Protein AF-A0A3M4B780-F1 (afdb_monomer)

Solvent-accessible surface area (backbone atoms only — not comparable to full-atom values): 10366 Å² total; per-residue (Å²): 132,8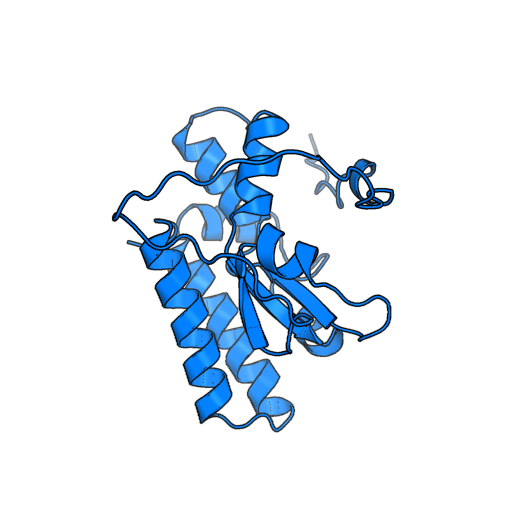7,80,72,79,81,71,74,67,79,79,65,82,71,74,71,94,71,86,78,82,82,82,90,82,94,78,94,72,95,74,79,88,71,81,72,67,68,96,56,68,62,50,81,63,39,67,44,32,37,50,55,45,62,75,24,62,63,94,87,74,55,66,39,81,41,45,57,45,48,64,66,19,56,51,50,30,52,21,62,73,68,74,43,83,70,52,72,67,55,47,50,52,51,56,36,59,36,48,23,34,28,32,46,50,73,58,44,61,68,39,73,61,37,75,88,56,51,40,73,69,54,35,55,53,26,27,77,32,44,52,60,33,34,51,53,51,44,51,47,48,43,53,54,42,46,76,71,69,47,59,62,66,60,47,50,53,39,46,47,50,48,53,50,48,33,41,76,72,64,65,30,134

Structure (mmCIF, N/CA/C/O backbone):
data_AF-A0A3M4B780-F1
#
_entry.id   AF-A0A3M4B780-F1
#
loop_
_atom_site.group_PDB
_atom_site.id
_atom_site.type_symbol
_atom_site.label_atom_id
_atom_site.label_alt_id
_atom_site.label_comp_id
_atom_site.label_asym_id
_atom_site.label_entity_id
_atom_site.label_seq_id
_atom_site.pdbx_PDB_ins_code
_atom_site.Cartn_x
_atom_site.Cartn_y
_atom_site.Cartn_z
_atom_site.occupancy
_atom_site.B_iso_or_equiv
_atom_site.auth_seq_id
_atom_site.auth_comp_id
_atom_site.auth_asym_id
_atom_site.auth_atom_id
_atom_site.pdbx_PDB_model_num
ATOM 1 N N . ALA A 1 1 ? -31.849 -2.377 4.344 1.00 34.91 1 ALA A N 1
ATOM 2 C CA . ALA A 1 1 ? -31.381 -1.033 3.963 1.00 34.91 1 ALA A CA 1
ATOM 3 C C . ALA A 1 1 ? -30.067 -1.221 3.225 1.00 34.91 1 ALA A C 1
ATOM 5 O O . ALA A 1 1 ? -29.146 -1.777 3.809 1.00 34.91 1 ALA A O 1
ATOM 6 N N . GLU A 1 2 ? -30.031 -0.912 1.929 1.00 25.06 2 GLU A N 1
ATOM 7 C CA . GLU A 1 2 ? -28.834 -1.061 1.095 1.00 25.06 2 GLU A CA 1
ATOM 8 C C . GLU A 1 2 ? -27.717 -0.157 1.624 1.00 25.06 2 GLU A C 1
ATOM 10 O O . GLU A 1 2 ? -27.838 1.068 1.609 1.00 25.06 2 GLU A O 1
ATOM 15 N N . MET A 1 3 ? -26.631 -0.762 2.101 1.00 26.12 3 MET A N 1
ATOM 16 C CA . MET A 1 3 ? -25.387 -0.046 2.355 1.00 26.12 3 MET A CA 1
ATOM 17 C C . MET A 1 3 ? -24.781 0.293 0.999 1.00 26.12 3 MET A C 1
ATOM 19 O O . MET A 1 3 ? -24.187 -0.558 0.337 1.00 26.12 3 MET A O 1
ATOM 23 N N . LYS A 1 4 ? -24.984 1.533 0.550 1.00 26.28 4 LYS A N 1
ATOM 24 C CA . LYS A 1 4 ? -24.243 2.060 -0.591 1.00 26.28 4 LYS A CA 1
ATOM 25 C C . LYS A 1 4 ? -22.760 2.007 -0.235 1.00 26.28 4 LYS A C 1
ATOM 27 O O . LYS A 1 4 ? -22.365 2.504 0.815 1.00 26.28 4 LYS A O 1
ATOM 32 N N . ALA A 1 5 ? -21.964 1.370 -1.090 1.00 31.33 5 ALA A N 1
ATOM 33 C CA . ALA A 1 5 ? -20.518 1.473 -1.024 1.00 31.33 5 ALA A CA 1
ATOM 34 C C . ALA A 1 5 ? -20.170 2.963 -1.102 1.00 31.33 5 ALA A C 1
ATOM 36 O O . ALA A 1 5 ? -20.470 3.608 -2.110 1.00 31.33 5 ALA A O 1
ATOM 37 N N . ASP A 1 6 ? -19.622 3.516 -0.019 1.00 35.03 6 ASP A N 1
ATOM 38 C CA . ASP A 1 6 ? -19.170 4.901 0.017 1.00 35.03 6 ASP A CA 1
ATOM 39 C C . ASP A 1 6 ? -18.027 5.047 -0.985 1.00 35.03 6 ASP A C 1
ATOM 41 O O . ASP A 1 6 ? -16.863 4.735 -0.724 1.00 35.03 6 ASP A O 1
ATOM 45 N N . ALA A 1 7 ? -18.392 5.502 -2.178 1.00 34.28 7 ALA A N 1
ATOM 46 C CA . ALA A 1 7 ? -17.468 6.073 -3.122 1.00 34.28 7 ALA A CA 1
ATOM 47 C C . ALA A 1 7 ? -16.772 7.236 -2.411 1.00 34.28 7 ALA A C 1
ATOM 49 O O . ALA A 1 7 ? -17.424 8.214 -2.063 1.00 34.28 7 ALA A O 1
ATOM 50 N N . TYR A 1 8 ? -15.466 7.095 -2.181 1.00 41.03 8 TYR A N 1
ATOM 51 C CA . TYR A 1 8 ? -14.490 8.183 -2.154 1.00 41.03 8 TYR A CA 1
ATOM 52 C C . TYR A 1 8 ? -15.053 9.526 -1.645 1.00 41.03 8 TYR A C 1
ATOM 54 O O . TYR A 1 8 ? -15.612 10.313 -2.413 1.00 41.03 8 TYR A O 1
ATOM 62 N N . HIS A 1 9 ? -14.925 9.777 -0.339 1.00 40.22 9 HIS A N 1
ATOM 63 C CA . HIS A 1 9 ? -15.534 10.929 0.328 1.00 40.22 9 HIS A CA 1
ATOM 64 C C . HIS A 1 9 ? -15.265 12.248 -0.443 1.00 40.22 9 HIS A C 1
ATOM 66 O O . HIS A 1 9 ? -14.108 12.566 -0.742 1.00 40.22 9 HIS A O 1
ATOM 72 N N . PRO A 1 10 ? -16.296 13.055 -0.760 1.00 38.50 10 PRO A N 1
ATOM 73 C CA . PRO A 1 10 ? -16.185 14.198 -1.677 1.00 38.50 10 PRO A CA 1
ATOM 74 C C . PRO A 1 10 ? -15.242 15.315 -1.197 1.00 38.50 10 PRO A C 1
ATOM 76 O O . PRO A 1 10 ? -14.776 16.112 -2.009 1.00 38.50 10 PRO A O 1
ATOM 79 N N . ALA A 1 11 ? -14.897 15.347 0.094 1.00 38.03 11 ALA A N 1
ATOM 80 C CA . ALA A 1 11 ? -13.983 16.339 0.673 1.00 38.03 11 ALA A CA 1
ATOM 81 C C . ALA A 1 11 ? -12.511 16.210 0.218 1.00 38.03 11 ALA A C 1
ATOM 83 O O . ALA A 1 11 ? -11.722 17.121 0.451 1.00 38.03 11 ALA A O 1
ATOM 84 N N . TRP A 1 12 ? -12.126 15.114 -0.447 1.00 40.22 12 TRP A N 1
ATOM 85 C CA . TRP A 1 12 ? -10.729 14.847 -0.823 1.00 40.22 12 TRP A CA 1
ATOM 86 C C . TRP A 1 12 ? -10.375 15.305 -2.243 1.00 40.22 12 TRP A C 1
ATOM 88 O O . TRP A 1 12 ? -9.202 15.331 -2.602 1.00 40.22 12 TRP A O 1
ATOM 98 N N . LYS A 1 13 ? -11.364 15.730 -3.043 1.00 33.25 13 LYS A N 1
ATOM 99 C CA . LYS A 1 13 ? -11.128 16.264 -4.397 1.00 33.25 13 LYS A CA 1
ATOM 100 C C . LYS A 1 13 ? -10.429 17.631 -4.412 1.00 33.25 13 LYS A C 1
ATOM 102 O O . LYS A 1 13 ? -9.871 17.994 -5.439 1.00 33.25 13 LYS A O 1
ATOM 107 N N . ASN A 1 14 ? -10.437 18.362 -3.293 1.00 33.25 14 ASN A N 1
ATOM 108 C CA . ASN A 1 14 ? -9.987 19.758 -3.222 1.00 33.25 14 ASN A CA 1
ATOM 109 C C . ASN A 1 14 ? -8.808 19.990 -2.256 1.00 33.25 14 ASN A C 1
ATOM 111 O O . ASN A 1 14 ? -8.552 21.131 -1.876 1.00 33.25 14 ASN A O 1
ATOM 115 N N . TYR A 1 15 ? -8.092 18.946 -1.821 1.00 38.88 15 TYR A N 1
ATOM 116 C CA . TYR A 1 15 ? -6.934 19.131 -0.941 1.00 38.88 15 TYR A CA 1
ATOM 117 C C . TYR A 1 15 ? -5.722 19.643 -1.734 1.00 38.88 15 TYR A C 1
ATOM 119 O O . TYR A 1 15 ? -4.940 18.867 -2.279 1.00 38.88 15 TYR A O 1
ATOM 127 N N . THR A 1 16 ? -5.562 20.966 -1.795 1.00 39.97 16 THR A N 1
ATOM 128 C CA . THR A 1 16 ? -4.328 21.627 -2.230 1.00 39.97 16 THR A CA 1
ATOM 129 C C . THR A 1 16 ? -3.436 21.791 -1.000 1.00 39.97 16 THR A C 1
ATOM 131 O O . THR A 1 16 ? -3.781 22.549 -0.097 1.00 39.97 16 THR A O 1
ATOM 134 N N . GLY A 1 17 ? -2.328 21.053 -0.908 1.00 40.03 17 GLY A N 1
ATOM 135 C CA . GLY A 1 17 ? -1.427 21.025 0.255 1.00 40.03 17 GLY A CA 1
ATOM 136 C C . GLY A 1 17 ? -0.643 22.323 0.496 1.00 40.03 17 GLY A C 1
ATOM 137 O O . GLY A 1 17 ? 0.583 22.317 0.484 1.00 40.03 17 GLY A O 1
ATOM 138 N N . THR A 1 18 ? -1.326 23.451 0.695 1.00 32.59 18 THR A N 1
ATOM 139 C CA . THR A 1 18 ? -0.707 24.778 0.839 1.00 32.59 18 THR A CA 1
ATOM 140 C C . THR A 1 18 ? -0.551 25.271 2.272 1.00 32.59 18 THR A C 1
ATOM 142 O O . THR A 1 18 ? 0.034 26.338 2.460 1.00 32.59 18 THR A O 1
ATOM 145 N N . ASP A 1 19 ? -0.953 24.509 3.289 1.00 34.91 19 ASP A N 1
ATOM 146 C CA . ASP A 1 19 ? -0.754 24.919 4.683 1.00 34.91 19 ASP A CA 1
ATOM 147 C C . ASP A 1 19 ? 0.693 24.657 5.127 1.00 34.91 19 ASP A C 1
ATOM 149 O O . ASP A 1 19 ? 1.029 23.676 5.791 1.00 34.91 19 ASP A O 1
ATOM 153 N N . ARG A 1 20 ? 1.577 25.572 4.715 1.00 41.12 20 ARG A N 1
ATOM 154 C CA . ARG A 1 20 ? 2.935 25.729 5.239 1.00 41.12 20 ARG A CA 1
ATOM 155 C C . ARG A 1 20 ? 2.855 26.157 6.707 1.00 41.12 20 ARG A C 1
ATOM 157 O O . ARG A 1 20 ? 2.734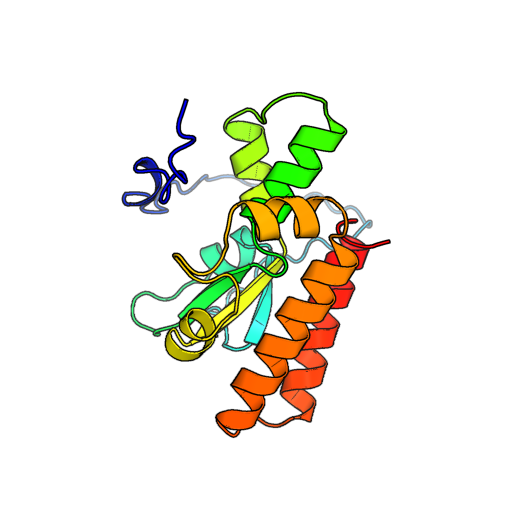 27.341 7.007 1.00 41.12 20 ARG A O 1
ATOM 164 N N . GLY A 1 21 ? 2.954 25.191 7.614 1.00 33.69 21 GLY A N 1
ATOM 165 C CA . GLY A 1 21 ? 3.247 25.439 9.024 1.00 33.69 21 GLY A CA 1
ATOM 166 C C . GLY A 1 21 ? 4.725 25.785 9.210 1.00 33.69 21 GLY A C 1
ATOM 167 O O . GLY A 1 21 ? 5.605 24.987 8.895 1.00 33.69 21 GLY A O 1
ATOM 168 N N . VAL A 1 22 ? 4.981 26.999 9.684 1.00 32.09 22 VAL A N 1
ATOM 169 C CA . VAL A 1 22 ? 6.294 27.589 9.975 1.00 32.09 22 VAL A CA 1
ATOM 170 C C . VAL A 1 22 ? 6.668 27.307 11.442 1.00 32.09 22 VAL A C 1
ATOM 172 O O . VAL A 1 22 ? 5.794 27.397 12.298 1.00 32.09 22 VAL A O 1
ATOM 175 N N . GLY A 1 23 ? 7.954 27.049 11.733 1.00 30.38 23 GLY A N 1
ATOM 176 C CA . GLY A 1 23 ? 8.561 27.061 13.086 1.00 30.38 23 GLY A CA 1
ATOM 177 C C . GLY A 1 23 ? 8.970 25.669 13.594 1.00 30.38 23 GLY A C 1
ATOM 178 O O . GLY A 1 23 ? 8.113 24.844 13.870 1.00 30.38 23 GLY A O 1
ATOM 179 N N . ALA A 1 24 ? 10.244 25.268 13.507 1.00 33.78 24 ALA A N 1
ATOM 180 C CA . ALA A 1 24 ? 11.347 25.575 14.437 1.00 33.78 24 ALA A CA 1
ATOM 181 C C . ALA A 1 24 ? 11.229 24.830 15.785 1.00 33.78 24 ALA A C 1
ATOM 183 O O . ALA A 1 24 ? 10.393 25.168 16.609 1.00 33.78 24 ALA A O 1
ATOM 184 N N . ASP A 1 25 ? 12.033 23.780 15.992 1.00 31.61 25 ASP A N 1
ATOM 185 C CA . ASP A 1 25 ? 13.223 23.848 16.855 1.00 31.61 25 ASP A CA 1
ATOM 186 C C . ASP A 1 25 ? 13.897 22.477 17.015 1.00 31.61 25 ASP A C 1
ATOM 188 O O . ASP A 1 25 ? 13.269 21.421 17.097 1.00 31.61 25 ASP A O 1
ATOM 192 N N . VAL A 1 26 ? 15.228 22.514 17.007 1.00 43.91 26 VAL A N 1
ATOM 193 C CA . VAL A 1 26 ? 16.117 21.366 17.183 1.00 43.91 26 VAL A CA 1
ATOM 194 C C . VAL A 1 26 ? 16.059 20.903 18.636 1.00 43.91 26 VAL A C 1
ATOM 196 O O . VAL A 1 26 ? 16.501 21.614 19.533 1.00 43.91 26 VAL A O 1
ATOM 199 N N . VAL A 1 27 ? 15.620 19.664 18.858 1.00 37.16 27 VAL A N 1
ATOM 200 C CA . VAL A 1 27 ? 15.908 18.912 20.086 1.00 37.16 27 VAL A CA 1
ATOM 201 C C . VAL A 1 27 ? 16.473 17.546 19.718 1.00 37.16 27 VAL A C 1
ATOM 203 O O . VAL A 1 27 ? 15.847 16.730 19.047 1.00 37.16 27 VAL A O 1
ATOM 206 N N . LYS A 1 28 ? 17.723 17.346 20.132 1.00 38.50 28 LYS A N 1
ATOM 207 C CA . LYS A 1 28 ? 18.513 16.126 19.990 1.00 38.50 28 LYS A CA 1
ATOM 208 C C . LYS A 1 28 ? 18.005 15.098 21.006 1.00 38.50 28 LYS A C 1
ATOM 210 O O . LYS A 1 28 ? 18.089 15.348 22.204 1.00 38.50 28 LYS A O 1
ATOM 215 N N . GLY A 1 29 ? 17.504 13.963 20.528 1.00 33.69 29 GLY A N 1
ATOM 216 C CA . GLY A 1 29 ? 17.100 12.828 21.356 1.00 33.69 29 GLY A CA 1
ATOM 217 C C . GLY A 1 29 ? 17.155 11.536 20.549 1.00 33.69 29 GLY A C 1
ATOM 218 O O . GLY A 1 29 ? 16.440 11.387 19.562 1.00 33.69 29 GLY A O 1
ATOM 219 N N . ASP A 1 30 ? 18.048 10.633 20.943 1.00 46.91 30 ASP A N 1
ATOM 220 C CA . ASP A 1 30 ? 18.210 9.303 20.364 1.00 46.91 30 ASP A CA 1
ATOM 221 C C . ASP A 1 30 ? 17.014 8.407 20.735 1.00 46.91 30 ASP A C 1
ATOM 223 O O . ASP A 1 30 ? 16.758 8.157 21.911 1.00 46.91 30 ASP A O 1
ATOM 227 N N . GLY A 1 31 ? 16.282 7.908 19.733 1.00 38.59 31 GLY A N 1
ATOM 228 C CA . GLY A 1 31 ? 15.205 6.930 19.926 1.00 38.59 31 GLY A CA 1
ATOM 229 C C . GLY A 1 31 ? 14.228 6.884 18.751 1.00 38.59 31 GLY A C 1
ATOM 230 O O . GLY A 1 31 ? 13.521 7.852 18.513 1.00 38.59 31 GLY A O 1
ATOM 231 N N . ALA A 1 32 ? 14.208 5.751 18.035 1.00 43.06 32 ALA A N 1
ATOM 232 C CA . ALA A 1 32 ? 13.383 5.434 16.859 1.00 43.06 32 ALA A CA 1
ATOM 233 C C . ALA A 1 32 ? 13.458 6.466 15.714 1.00 43.06 32 ALA A C 1
ATOM 235 O O . ALA A 1 32 ? 12.796 7.501 15.730 1.00 43.06 32 ALA A O 1
ATOM 236 N N . LYS A 1 33 ? 14.241 6.168 14.666 1.00 37.47 33 LYS A N 1
ATOM 237 C CA . LYS A 1 33 ? 14.284 7.004 13.457 1.00 37.47 33 LYS A CA 1
ATOM 238 C C . LYS A 1 33 ? 12.921 6.982 12.757 1.00 37.47 33 LYS A C 1
ATOM 240 O O . LYS A 1 33 ? 12.675 6.142 11.899 1.00 37.47 33 LYS A O 1
ATOM 245 N N . ALA A 1 34 ? 12.059 7.938 13.090 1.00 47.94 34 ALA A N 1
ATOM 246 C CA . ALA A 1 34 ? 11.072 8.431 12.146 1.00 47.94 34 ALA A CA 1
ATOM 247 C C . ALA A 1 34 ? 11.843 8.880 10.895 1.00 47.94 34 ALA A C 1
ATOM 249 O O . ALA A 1 34 ? 12.791 9.665 11.003 1.00 47.94 34 ALA A O 1
ATOM 250 N N . SER A 1 35 ? 11.498 8.337 9.727 1.00 46.00 35 SER A N 1
ATOM 251 C CA . SER A 1 35 ? 12.079 8.784 8.466 1.00 46.00 35 SER A CA 1
ATOM 252 C C . SER A 1 35 ? 11.738 10.261 8.289 1.00 46.00 35 SER A C 1
ATOM 254 O O . SER A 1 35 ? 10.584 10.643 8.097 1.00 46.00 35 SER A O 1
ATOM 256 N N . VAL A 1 36 ? 12.750 11.119 8.410 1.00 51.94 36 VAL A N 1
ATOM 257 C CA . VAL A 1 36 ? 12.644 12.501 7.949 1.00 51.94 36 VAL A CA 1
ATOM 258 C C . VAL A 1 36 ? 12.430 12.405 6.436 1.00 51.94 36 VAL A C 1
ATOM 260 O O . VAL A 1 36 ? 13.214 11.703 5.788 1.00 51.94 36 VAL A O 1
ATOM 263 N N . PRO A 1 37 ? 11.391 13.034 5.859 1.00 54.22 37 PRO A N 1
ATOM 264 C CA . PRO A 1 37 ? 11.148 12.936 4.428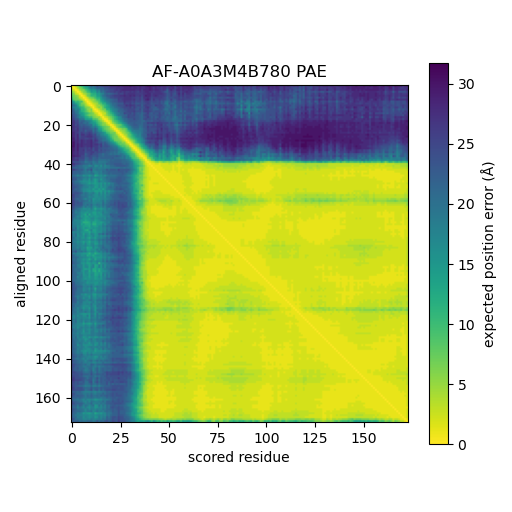 1.00 54.22 37 PRO A CA 1
ATOM 265 C C . PRO A 1 37 ? 12.393 13.399 3.664 1.00 54.22 37 PRO A C 1
ATOM 267 O O . PRO A 1 37 ? 12.976 14.444 3.974 1.00 54.22 37 PRO A O 1
ATOM 270 N N . SER A 1 38 ? 12.821 12.592 2.690 1.00 57.59 38 SER A N 1
ATOM 271 C CA . SER A 1 38 ? 13.906 12.951 1.775 1.00 57.59 38 SER A CA 1
ATOM 272 C C . SER A 1 38 ? 13.614 14.311 1.132 1.00 57.59 38 SER A C 1
ATOM 274 O O . SER A 1 38 ? 12.469 14.629 0.828 1.00 57.59 38 SER A O 1
ATOM 276 N N . LYS A 1 39 ? 14.635 15.134 0.874 1.00 70.94 39 LYS A N 1
ATOM 277 C CA . LYS A 1 39 ? 14.446 16.377 0.099 1.00 70.94 39 LYS A CA 1
ATOM 278 C C . LYS A 1 39 ? 14.210 16.119 -1.397 1.00 70.94 39 LYS A C 1
ATOM 280 O O . LYS A 1 39 ? 14.011 17.071 -2.145 1.00 70.94 39 LYS A O 1
ATOM 285 N N . THR A 1 40 ? 14.287 14.867 -1.843 1.00 88.12 40 THR A N 1
ATOM 286 C CA . THR A 1 40 ? 14.097 14.474 -3.243 1.00 88.12 40 THR A CA 1
ATOM 287 C C . THR A 1 40 ? 12.641 14.129 -3.526 1.00 88.12 40 THR A C 1
ATOM 289 O O . THR A 1 40 ? 11.943 13.629 -2.645 1.00 88.12 40 THR A O 1
ATOM 292 N N . ALA A 1 41 ? 12.211 14.343 -4.771 1.00 93.88 41 ALA A N 1
ATOM 293 C CA . ALA A 1 41 ? 10.929 13.847 -5.267 1.00 93.88 41 ALA A CA 1
ATOM 294 C C . ALA A 1 41 ? 10.748 12.353 -4.953 1.00 93.88 41 ALA A C 1
ATOM 296 O O . ALA A 1 41 ? 11.740 11.618 -4.841 1.00 93.88 41 ALA A O 1
ATOM 297 N N . VAL A 1 42 ? 9.492 11.938 -4.774 1.00 95.31 42 VAL A N 1
ATOM 298 C CA . VAL A 1 42 ? 9.143 10.523 -4.628 1.00 95.31 42 VAL A CA 1
ATOM 299 C C . VAL A 1 42 ? 9.612 9.745 -5.854 1.00 95.31 42 VAL A C 1
ATOM 301 O O . VAL A 1 42 ? 9.589 10.257 -6.974 1.00 9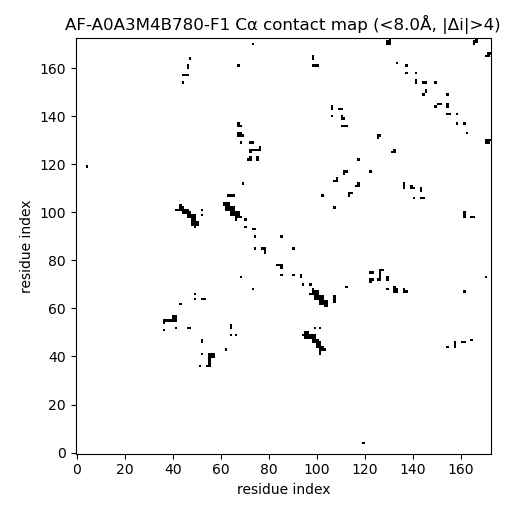5.31 42 VAL A O 1
ATOM 304 N N . GLN A 1 43 ? 10.121 8.540 -5.626 1.00 96.50 43 GLN A N 1
ATOM 305 C CA . GLN A 1 43 ? 10.551 7.652 -6.697 1.00 96.50 43 GLN A CA 1
ATOM 306 C C . GLN A 1 43 ? 9.567 6.507 -6.858 1.00 96.50 43 GLN A C 1
ATOM 308 O O . GLN A 1 43 ? 8.944 6.052 -5.905 1.00 96.50 43 GLN A O 1
ATOM 313 N N . GLU A 1 44 ? 9.469 6.008 -8.078 1.00 97.31 44 GLU A N 1
ATOM 314 C CA . GLU A 1 44 ? 8.746 4.784 -8.363 1.00 97.31 44 GLU A CA 1
ATOM 315 C C . GLU A 1 44 ? 9.268 3.607 -7.512 1.00 97.31 44 GLU A C 1
ATOM 317 O O . GLU A 1 44 ? 10.470 3.472 -7.271 1.00 97.31 44 GLU A O 1
ATOM 322 N N . LEU A 1 45 ? 8.345 2.761 -7.049 1.00 98.00 45 LEU A N 1
ATOM 323 C CA . LEU A 1 45 ? 8.551 1.664 -6.100 1.00 98.00 45 LEU A CA 1
ATOM 324 C C . LEU A 1 45 ? 9.048 2.083 -4.708 1.00 98.00 45 LEU A C 1
ATOM 326 O O . LEU A 1 45 ? 9.420 1.223 -3.899 1.00 98.00 45 LEU A O 1
ATOM 330 N N . GLU A 1 46 ? 9.039 3.379 -4.396 1.00 98.31 46 GLU A N 1
ATOM 331 C CA . GLU A 1 46 ? 9.305 3.860 -3.049 1.00 98.31 46 GLU A CA 1
ATOM 332 C C . GLU A 1 46 ? 8.165 3.465 -2.100 1.00 98.31 46 GLU A C 1
ATOM 334 O O . GLU A 1 46 ? 6.990 3.530 -2.451 1.00 98.31 46 GLU A O 1
ATOM 339 N N . VAL A 1 47 ? 8.519 3.043 -0.884 1.00 98.62 47 VAL A N 1
ATOM 340 C CA . VAL A 1 47 ? 7.575 2.575 0.138 1.00 98.62 47 VAL A CA 1
ATOM 341 C C . VAL A 1 47 ? 7.755 3.411 1.395 1.00 98.62 47 VAL A C 1
ATOM 343 O O . VAL A 1 47 ? 8.838 3.420 1.983 1.00 98.62 47 VAL A O 1
ATOM 346 N N . ASP A 1 48 ? 6.697 4.083 1.846 1.00 98.38 48 ASP A N 1
ATOM 347 C CA . ASP A 1 48 ? 6.698 4.820 3.114 1.00 98.38 48 ASP A CA 1
ATOM 348 C C . ASP A 1 48 ? 5.259 5.039 3.629 1.00 98.38 48 ASP A C 1
ATOM 350 O O . ASP A 1 48 ? 4.297 4.420 3.173 1.00 98.38 48 ASP A O 1
ATOM 354 N N . ALA A 1 49 ? 5.104 5.903 4.633 1.00 98.25 49 ALA A N 1
ATOM 355 C CA . ALA A 1 49 ? 3.827 6.453 5.043 1.00 98.25 49 ALA A CA 1
ATOM 356 C C . ALA A 1 49 ? 3.229 7.248 3.889 1.00 98.25 49 ALA A C 1
ATOM 358 O O . ALA A 1 49 ? 3.928 8.065 3.281 1.00 98.25 49 ALA A O 1
ATOM 359 N N . GLN A 1 50 ? 1.916 7.149 3.715 1.00 97.75 50 GLN A N 1
ATOM 360 C CA . GLN A 1 50 ? 1.188 7.975 2.759 1.00 97.75 50 GLN A CA 1
ATOM 361 C C . GLN A 1 50 ? 1.531 9.468 2.870 1.00 97.75 50 GLN A C 1
ATOM 363 O O . GLN A 1 50 ? 1.756 10.138 1.867 1.00 97.75 50 GLN A O 1
ATOM 368 N 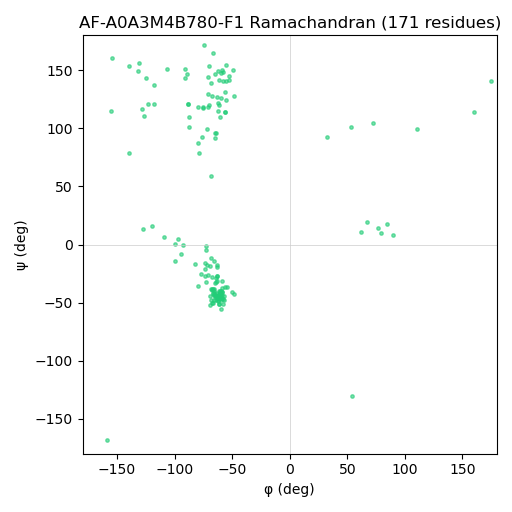N . LYS A 1 51 ? 1.632 10.013 4.088 1.00 97.25 51 LYS A N 1
ATOM 369 C CA . LYS A 1 51 ? 1.991 11.427 4.296 1.00 97.25 51 LYS A CA 1
ATOM 370 C C . LYS A 1 51 ? 3.402 11.782 3.808 1.00 97.25 51 LYS A C 1
ATOM 372 O O . LYS A 1 51 ? 3.619 12.910 3.376 1.00 97.25 51 LYS A O 1
ATOM 377 N N . ASN A 1 52 ? 4.348 10.845 3.882 1.00 97.44 52 ASN A N 1
ATOM 378 C CA . ASN A 1 52 ? 5.744 11.072 3.507 1.00 97.44 52 ASN A CA 1
ATOM 379 C C . ASN A 1 52 ? 5.938 10.997 1.989 1.00 97.44 52 ASN A C 1
ATOM 381 O O . ASN A 1 52 ? 6.743 11.756 1.447 1.00 97.44 52 ASN A O 1
ATOM 385 N N . LEU A 1 53 ? 5.205 10.103 1.314 1.00 96.50 53 LEU A N 1
ATOM 386 C CA . LEU A 1 53 ? 5.145 10.051 -0.150 1.00 96.50 53 LEU A CA 1
ATOM 387 C C . LEU A 1 53 ? 4.443 11.303 -0.687 1.00 96.50 53 LEU A C 1
ATOM 389 O O . LEU A 1 53 ? 5.020 12.053 -1.470 1.00 96.50 53 LEU A O 1
ATOM 393 N N . LYS A 1 54 ? 3.260 11.620 -0.143 1.00 95.62 54 LYS A N 1
ATOM 394 C CA . LYS A 1 54 ? 2.458 12.789 -0.531 1.00 95.62 54 LYS A CA 1
ATOM 395 C C . LYS A 1 54 ? 3.214 14.113 -0.402 1.00 95.62 54 LYS A C 1
ATOM 397 O O . LYS A 1 54 ? 3.048 15.001 -1.226 1.00 95.62 54 LYS A O 1
ATOM 402 N N . ALA A 1 55 ? 4.061 14.257 0.617 1.00 95.56 55 ALA A N 1
ATOM 403 C CA . ALA A 1 55 ? 4.867 15.462 0.824 1.00 95.56 55 ALA A CA 1
ATOM 404 C C . ALA A 1 55 ? 5.920 15.716 -0.275 1.00 95.56 55 ALA A C 1
ATOM 406 O O . ALA A 1 55 ? 6.487 16.808 -0.322 1.00 95.56 55 ALA A O 1
ATOM 407 N N . ARG A 1 56 ? 6.209 14.723 -1.124 1.00 95.94 56 ARG A N 1
ATOM 408 C CA . ARG A 1 56 ? 7.244 14.768 -2.170 1.00 95.94 56 ARG A CA 1
ATOM 409 C C . ARG A 1 56 ? 6.701 14.393 -3.551 1.00 95.94 56 ARG A C 1
ATOM 411 O O . ARG A 1 56 ? 7.497 14.130 -4.451 1.00 95.94 56 ARG A O 1
ATOM 418 N N . GLU A 1 57 ? 5.377 14.352 -3.701 1.00 94.38 57 GLU A N 1
ATOM 419 C CA . GLU A 1 57 ? 4.719 14.058 -4.975 1.00 94.38 57 GLU A CA 1
ATOM 420 C C . GLU A 1 57 ? 5.064 15.114 -6.033 1.00 94.38 57 GLU A C 1
ATOM 422 O O . GLU A 1 57 ? 5.260 16.294 -5.713 1.00 94.38 57 GLU A O 1
ATOM 427 N N . VAL A 1 58 ? 5.101 14.705 -7.302 1.00 94.56 58 VAL A N 1
ATOM 428 C CA . VAL A 1 58 ? 5.311 15.618 -8.426 1.00 94.56 58 VAL A CA 1
ATOM 429 C C . VAL A 1 58 ? 4.084 15.593 -9.326 1.00 94.56 58 VAL A C 1
ATOM 431 O O . VAL A 1 58 ? 3.694 14.573 -9.877 1.00 94.56 58 VAL A O 1
ATOM 434 N N . VAL A 1 59 ? 3.454 16.751 -9.519 1.00 91.75 59 VAL A N 1
ATOM 435 C CA . VAL A 1 59 ? 2.285 16.841 -10.403 1.00 91.75 59 VAL A CA 1
ATOM 436 C C . VAL A 1 59 ? 2.686 16.479 -11.835 1.00 91.75 59 VAL A C 1
ATOM 438 O O . VAL A 1 59 ? 3.520 17.153 -12.438 1.00 91.75 59 VAL A O 1
ATOM 441 N N . GLY A 1 60 ? 2.034 15.458 -12.392 1.00 92.50 60 GLY A N 1
ATOM 442 C CA . GLY A 1 60 ? 2.215 15.039 -13.783 1.00 92.50 60 GLY A CA 1
ATOM 443 C C . GLY A 1 60 ? 3.311 13.996 -14.015 1.00 92.50 60 GLY A C 1
ATOM 444 O O . GLY A 1 60 ? 3.590 13.701 -15.173 1.00 92.50 60 GLY A O 1
ATOM 445 N N . ASP A 1 61 ? 3.901 13.423 -12.960 1.00 93.38 61 ASP A N 1
ATOM 446 C CA . ASP A 1 61 ? 4.837 12.291 -13.075 1.00 93.38 61 ASP A CA 1
ATOM 447 C C . ASP A 1 61 ? 4.145 10.953 -13.411 1.00 93.38 61 ASP A C 1
ATOM 449 O O . ASP A 1 61 ? 4.795 10.019 -13.875 1.00 93.38 61 ASP A O 1
ATOM 453 N N . GLY A 1 62 ? 2.820 10.881 -13.246 1.00 94.75 62 GLY A N 1
ATOM 454 C CA . GLY A 1 62 ? 2.019 9.693 -13.547 1.00 94.75 62 GLY A CA 1
ATOM 455 C C . GLY A 1 62 ? 2.068 8.613 -12.464 1.00 94.75 62 GLY A C 1
ATOM 456 O O . GLY A 1 62 ? 1.566 7.507 -12.701 1.00 94.75 62 GLY A O 1
ATOM 457 N N . LEU A 1 63 ? 2.641 8.929 -11.303 1.00 97.06 63 LEU A N 1
ATOM 458 C CA . LEU A 1 63 ? 2.703 8.045 -10.151 1.00 97.06 63 LEU A CA 1
ATOM 459 C C . LEU A 1 63 ? 1.465 8.218 -9.253 1.00 97.06 63 LEU A C 1
ATOM 461 O O . LEU A 1 63 ? 0.847 9.283 -9.183 1.00 97.06 63 LEU A O 1
ATOM 465 N N . GLU A 1 64 ? 1.043 7.124 -8.625 1.00 97.69 64 GLU A N 1
ATOM 466 C CA . GLU A 1 64 ? -0.065 7.066 -7.679 1.00 97.69 64 GLU A CA 1
ATOM 467 C C . GLU A 1 64 ? 0.363 6.309 -6.405 1.00 97.69 64 GLU A C 1
ATOM 469 O O . GLU A 1 64 ? 1.157 5.367 -6.448 1.00 97.69 64 GLU A O 1
ATOM 474 N N . HIS A 1 65 ? -0.221 6.691 -5.264 1.00 97.75 65 HIS A N 1
ATOM 475 C CA . HIS A 1 65 ? 0.035 6.050 -3.973 1.00 97.75 65 HIS A CA 1
ATOM 476 C C . HIS A 1 65 ? -0.891 4.841 -3.745 1.00 97.75 65 HIS A C 1
ATOM 478 O O . HIS A 1 65 ? -2.055 5.000 -3.352 1.00 97.75 65 HIS A O 1
ATOM 484 N N . ASP A 1 66 ? -0.376 3.630 -3.944 1.00 98.31 66 ASP A N 1
ATOM 485 C CA . ASP A 1 66 ? -1.126 2.390 -3.729 1.00 98.31 66 ASP A CA 1
ATOM 486 C C . ASP A 1 66 ? -0.998 1.919 -2.274 1.00 98.31 66 ASP A C 1
ATOM 488 O O . ASP A 1 66 ? 0.102 1.692 -1.772 1.00 98.31 66 ASP A O 1
ATOM 492 N N . HIS A 1 67 ? -2.126 1.797 -1.575 1.00 98.38 67 HIS A N 1
ATOM 493 C CA . HIS A 1 67 ? -2.157 1.427 -0.159 1.00 98.38 6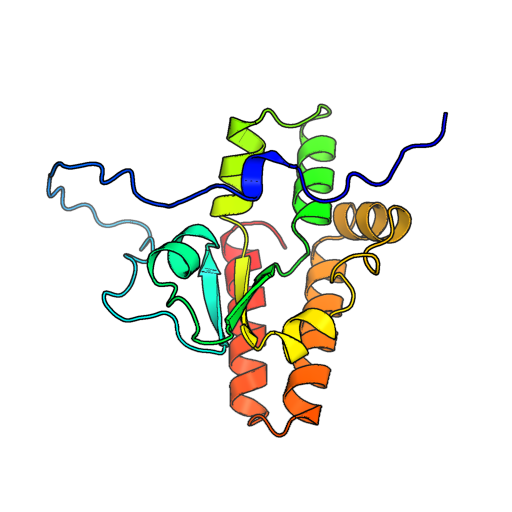7 HIS A CA 1
ATOM 494 C C . HIS A 1 67 ? -2.208 -0.091 -0.009 1.00 98.38 67 HIS A C 1
ATOM 496 O O . HIS A 1 67 ? -3.176 -0.720 -0.439 1.00 98.38 67 HIS A O 1
ATOM 502 N N . ILE A 1 68 ? -1.211 -0.666 0.671 1.00 98.31 68 ILE A N 1
ATOM 503 C CA . ILE A 1 68 ? -1.111 -2.116 0.875 1.00 98.31 68 ILE A CA 1
ATOM 504 C C . ILE A 1 68 ? -0.965 -2.425 2.380 1.00 98.31 68 ILE A C 1
ATOM 506 O O . ILE A 1 68 ? 0.087 -2.130 2.960 1.00 98.31 68 ILE A O 1
ATOM 510 N N . PRO A 1 69 ? -1.987 -3.021 3.035 1.00 98.25 69 PRO A N 1
ATOM 511 C CA . PRO A 1 69 ? -3.274 -3.427 2.460 1.00 98.25 69 PRO A CA 1
ATOM 512 C C . PRO A 1 69 ? -4.175 -2.204 2.208 1.00 98.25 69 PRO A C 1
ATOM 514 O O . PRO A 1 69 ? -3.872 -1.095 2.658 1.00 98.25 69 PRO A O 1
ATOM 517 N N . SER A 1 70 ? -5.308 -2.403 1.52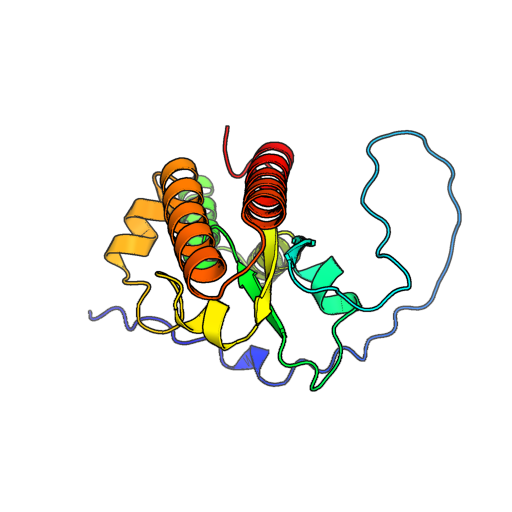6 1.00 98.12 70 SER A N 1
ATOM 518 C CA . SER A 1 70 ? -6.225 -1.295 1.226 1.00 98.12 70 SER A CA 1
ATOM 519 C C . SER A 1 70 ? -6.633 -0.496 2.476 1.00 98.12 70 SER A C 1
ATOM 521 O O . SER A 1 70 ? -6.913 -1.051 3.544 1.00 98.12 70 SER A O 1
ATOM 523 N N . PHE A 1 71 ? -6.751 0.828 2.336 1.00 98.31 71 PHE A N 1
ATOM 524 C CA . PHE A 1 71 ? -7.159 1.690 3.451 1.00 98.31 71 PHE A CA 1
ATOM 525 C C . PHE A 1 71 ? -8.541 1.323 4.022 1.00 98.31 71 PHE A C 1
ATOM 527 O O . PHE A 1 71 ? -8.776 1.460 5.222 1.00 98.31 71 PHE A O 1
ATOM 534 N N . ALA A 1 72 ? -9.451 0.820 3.182 1.00 98.25 72 ALA A N 1
ATOM 535 C CA . ALA A 1 72 ? -10.764 0.367 3.627 1.00 98.25 72 ALA A CA 1
ATOM 536 C C . ALA A 1 72 ? -10.658 -0.775 4.652 1.00 98.25 72 ALA A C 1
ATOM 538 O O . ALA A 1 72 ? -11.313 -0.706 5.691 1.00 98.25 72 ALA A O 1
ATOM 539 N N . ALA A 1 73 ? -9.792 -1.765 4.403 1.00 98.50 73 ALA A N 1
ATOM 540 C CA . ALA A 1 73 ? -9.542 -2.862 5.337 1.00 98.50 73 ALA A CA 1
ATOM 541 C C . ALA A 1 73 ? -8.926 -2.358 6.651 1.00 98.50 73 ALA A C 1
ATOM 543 O O . ALA A 1 73 ? -9.395 -2.725 7.727 1.00 98.50 73 ALA A O 1
ATOM 544 N N . LEU A 1 74 ? -7.941 -1.451 6.575 1.00 98.69 74 LEU A N 1
ATOM 545 C CA . LEU A 1 74 ? -7.323 -0.841 7.761 1.00 98.69 74 LEU A CA 1
ATOM 546 C C . LEU A 1 74 ? -8.346 -0.099 8.626 1.00 98.69 74 LEU A C 1
ATOM 548 O O . LEU A 1 74 ? -8.365 -0.265 9.846 1.00 98.69 74 LEU A O 1
ATOM 552 N N . ARG A 1 75 ? -9.209 0.711 8.001 1.00 98.62 75 ARG A N 1
ATOM 553 C CA . ARG A 1 75 ? -10.268 1.437 8.709 1.00 98.62 75 ARG A CA 1
ATOM 554 C C . ARG A 1 75 ? -11.233 0.466 9.377 1.00 98.62 75 ARG A C 1
ATOM 556 O O . ARG A 1 75 ? -11.459 0.587 10.575 1.00 98.62 75 ARG A O 1
ATOM 563 N N . THR A 1 76 ? -11.755 -0.508 8.633 1.00 98.69 76 THR A N 1
ATOM 564 C CA . THR A 1 76 ? -12.711 -1.488 9.164 1.00 98.69 76 THR A CA 1
ATOM 565 C C . THR A 1 76 ? -12.112 -2.304 10.310 1.00 98.69 76 THR A C 1
ATOM 567 O O . THR A 1 76 ? -12.779 -2.490 11.325 1.00 98.69 76 THR A O 1
ATOM 570 N N . ALA A 1 77 ? -10.845 -2.717 10.210 1.00 98.50 77 ALA A N 1
ATOM 571 C CA . ALA A 1 77 ? -10.154 -3.415 11.291 1.00 98.50 77 ALA A CA 1
ATOM 572 C C . ALA A 1 77 ? -10.047 -2.542 12.550 1.00 98.50 77 ALA A C 1
ATOM 574 O O . ALA A 1 77 ? -10.343 -2.999 13.655 1.00 98.50 77 ALA A O 1
ATOM 575 N N . LYS A 1 78 ? -9.681 -1.262 12.391 1.00 98.44 78 LYS A N 1
ATOM 576 C CA . LYS A 1 78 ? -9.549 -0.339 13.524 1.00 98.44 78 LYS A CA 1
ATOM 577 C C . LYS A 1 78 ? -10.892 -0.024 14.184 1.00 98.44 78 LYS A C 1
ATOM 579 O O . LYS A 1 78 ? -10.966 0.063 15.406 1.00 98.44 78 LYS A O 1
ATOM 584 N N . GLU A 1 79 ? -11.954 0.129 13.402 1.00 98.62 79 GLU A N 1
ATOM 585 C CA . GLU A 1 79 ? -13.309 0.337 13.927 1.00 98.62 79 GLU A CA 1
ATOM 586 C C . GLU A 1 79 ? -13.815 -0.889 14.691 1.00 98.62 79 GLU A C 1
ATOM 588 O O . GLU A 1 79 ? -14.409 -0.740 15.760 1.00 98.62 79 GLU A O 1
ATOM 593 N N . ALA A 1 80 ? -13.527 -2.095 14.191 1.00 98.12 80 ALA A N 1
ATOM 594 C CA . ALA A 1 80 ? -13.841 -3.341 14.885 1.00 98.12 80 ALA A CA 1
ATOM 595 C C . ALA A 1 80 ? -13.069 -3.470 16.210 1.00 98.12 80 ALA A C 1
ATOM 597 O O . ALA A 1 80 ? -13.661 -3.837 17.222 1.00 98.12 80 ALA A O 1
ATOM 598 N N . GLU A 1 81 ? -11.781 -3.108 16.231 1.00 97.25 81 GLU A N 1
ATOM 599 C CA . GLU A 1 81 ? -10.956 -3.080 17.449 1.00 97.25 81 GLU A CA 1
ATOM 600 C C . GLU A 1 81 ? -11.518 -2.116 18.506 1.00 97.25 81 GLU A C 1
ATOM 602 O O . GLU A 1 81 ? -11.550 -2.438 19.692 1.00 97.25 81 GLU A O 1
ATOM 607 N N . LEU A 1 82 ? -11.973 -0.931 18.085 1.00 98.06 82 LEU A N 1
ATOM 608 C CA . LEU A 1 82 ? -12.515 0.091 18.986 1.00 98.06 82 LEU A CA 1
ATOM 609 C C . LEU A 1 82 ? -13.987 -0.137 19.361 1.00 98.06 82 LEU A C 1
ATOM 611 O O . LEU A 1 82 ? -14.478 0.502 20.292 1.00 98.06 82 LEU A O 1
ATOM 615 N N . GLY A 1 83 ? -14.709 -0.982 18.620 1.00 98.44 83 GLY A N 1
ATOM 616 C CA . GLY A 1 83 ? -16.153 -1.182 18.771 1.00 98.44 83 GLY A CA 1
ATOM 617 C C . GLY A 1 83 ? -16.997 0.041 18.387 1.00 98.44 83 GLY A C 1
ATOM 618 O O . GLY A 1 83 ? -18.143 0.156 18.822 1.00 98.44 83 GLY A O 1
ATOM 619 N N . ARG A 1 84 ? -16.441 0.979 17.606 1.00 98.38 84 ARG A N 1
ATOM 620 C CA . ARG A 1 84 ? -17.119 2.201 17.142 1.00 98.38 84 ARG A CA 1
ATOM 621 C C . ARG A 1 84 ? -16.507 2.728 15.837 1.00 98.38 84 ARG A C 1
ATOM 623 O O . ARG A 1 84 ? -15.341 2.441 15.569 1.00 98.38 84 ARG A O 1
ATOM 630 N N . PRO A 1 85 ? -17.231 3.573 15.080 1.00 98.06 85 PRO A N 1
ATOM 631 C CA . PRO A 1 85 ? -16.649 4.302 13.959 1.00 98.06 85 PRO A CA 1
ATOM 632 C C . PRO A 1 85 ? -15.473 5.190 14.380 1.00 98.06 85 PRO A C 1
ATOM 634 O O . PRO A 1 85 ? -15.440 5.720 15.504 1.00 98.06 85 PRO A O 1
ATOM 637 N N . LEU A 1 86 ? -14.524 5.388 13.464 1.00 97.19 86 LEU A N 1
ATOM 638 C CA . LEU A 1 86 ? -13.463 6.372 13.650 1.00 97.19 86 LEU A CA 1
ATOM 639 C C . LEU A 1 86 ? -14.025 7.786 13.528 1.00 97.19 86 LEU A C 1
ATOM 641 O O . LEU A 1 86 ? -14.875 8.084 12.691 1.00 97.19 86 LEU A O 1
ATOM 645 N N . THR A 1 87 ? -13.485 8.692 14.333 1.00 98.19 87 THR A N 1
ATOM 646 C CA . THR A 1 87 ? -13.634 10.128 14.095 1.00 98.19 87 THR A CA 1
ATOM 647 C C . THR A 1 87 ? -12.896 10.531 12.816 1.00 98.19 87 THR A C 1
ATOM 649 O O . THR A 1 87 ? -12.028 9.811 12.309 1.00 98.19 87 THR A O 1
ATOM 652 N N . GLU A 1 88 ? -13.189 11.721 12.297 1.00 97.06 88 GLU A N 1
ATOM 653 C CA . GLU A 1 88 ? -12.485 12.260 11.129 1.00 97.06 88 GLU A CA 1
ATOM 654 C C . GLU A 1 88 ? -10.974 12.379 11.368 1.00 97.06 88 GLU A C 1
ATOM 656 O O . GLU A 1 88 ? -10.174 12.028 10.498 1.00 97.06 88 GLU A O 1
ATOM 661 N N . LEU A 1 89 ? -10.570 12.818 12.567 1.00 97.56 89 LEU A N 1
ATOM 662 C CA . LEU A 1 89 ? -9.162 12.951 12.933 1.00 97.56 89 LEU A CA 1
ATOM 663 C C . LEU A 1 89 ? -8.467 11.586 13.012 1.00 97.56 89 LEU A C 1
ATOM 665 O O . LEU A 1 89 ? -7.352 11.443 12.511 1.00 97.56 89 LEU A O 1
ATOM 669 N N . GLU A 1 90 ? -9.115 10.578 13.598 1.00 98.31 90 GLU A N 1
ATOM 670 C CA . GLU A 1 90 ? -8.582 9.211 13.643 1.00 98.31 90 GLU A CA 1
ATOM 671 C C . GLU A 1 90 ? -8.477 8.604 12.240 1.00 98.31 90 GLU A C 1
ATOM 673 O O . GLU A 1 90 ? -7.442 8.037 11.899 1.00 98.31 90 GLU A O 1
ATOM 678 N N . THR A 1 91 ? -9.497 8.791 11.396 1.00 98.50 91 THR A N 1
ATOM 679 C CA . THR A 1 91 ? -9.499 8.333 9.997 1.00 98.50 91 THR A CA 1
ATOM 680 C C . THR A 1 91 ? -8.355 8.971 9.215 1.00 98.50 91 THR A C 1
ATOM 682 O O . THR A 1 91 ? -7.591 8.276 8.546 1.00 98.50 91 THR A O 1
ATOM 685 N N . LYS A 1 92 ? -8.189 10.294 9.335 1.00 97.12 92 LYS A N 1
ATOM 686 C CA . LYS A 1 92 ? -7.096 11.037 8.699 1.00 97.12 92 LYS A CA 1
ATOM 687 C C . LYS A 1 92 ? -5.736 10.557 9.195 1.00 97.12 92 LYS A C 1
ATOM 689 O O . LYS A 1 92 ? -4.829 10.364 8.391 1.00 97.12 92 LYS A O 1
ATOM 694 N N . THR A 1 93 ? -5.599 10.347 10.500 1.00 97.94 93 THR A N 1
ATOM 695 C CA . THR A 1 93 ? -4.348 9.886 11.114 1.00 97.94 93 THR A CA 1
ATOM 696 C C . THR A 1 93 ? -3.999 8.477 10.643 1.00 97.94 93 THR A C 1
ATOM 698 O O . THR A 1 93 ? -2.845 8.220 10.305 1.00 97.94 93 THR A O 1
ATOM 701 N N . LEU A 1 94 ? -4.980 7.577 10.560 1.00 98.38 94 LEU A N 1
ATOM 702 C CA . LEU A 1 94 ? -4.791 6.232 10.027 1.00 98.38 94 LEU A CA 1
ATOM 703 C C . LEU A 1 94 ? -4.357 6.279 8.555 1.00 98.38 94 LEU A C 1
ATOM 705 O O . LEU A 1 94 ? -3.350 5.670 8.208 1.00 98.38 94 LEU A O 1
ATOM 709 N N . TYR A 1 95 ? -5.048 7.067 7.724 1.00 98.44 95 TYR A N 1
ATOM 710 C CA . TYR A 1 95 ? -4.735 7.227 6.298 1.00 98.44 95 TYR A CA 1
ATOM 711 C C . TYR A 1 95 ? -3.334 7.797 6.071 1.00 98.44 95 TYR A C 1
ATOM 713 O O . TYR A 1 95 ? -2.574 7.330 5.238 1.00 98.44 95 TYR A O 1
ATOM 721 N N . GLN A 1 96 ? -2.952 8.822 6.831 1.00 97.88 96 GLN A N 1
ATOM 722 C CA . GLN A 1 96 ? -1.653 9.472 6.672 1.00 97.88 96 GLN A CA 1
ATOM 723 C C . GLN A 1 96 ? -0.477 8.569 7.056 1.00 97.88 96 GLN A C 1
ATOM 725 O O . GLN A 1 96 ? 0.628 8.759 6.544 1.00 97.88 96 GLN A O 1
ATOM 730 N N . ASN A 1 97 ? -0.689 7.625 7.973 1.00 98.12 97 ASN A N 1
ATOM 731 C CA . ASN A 1 97 ? 0.364 6.748 8.478 1.00 98.12 97 ASN A CA 1
ATOM 732 C C . ASN A 1 97 ? 0.379 5.361 7.821 1.00 98.12 97 ASN A C 1
ATOM 734 O O . ASN A 1 97 ? 1.385 4.659 7.970 1.00 98.12 97 ASN A O 1
ATOM 738 N N . SER A 1 98 ? -0.681 4.975 7.099 1.00 98.12 98 SER A N 1
ATOM 739 C CA . SER A 1 98 ? -0.739 3.695 6.392 1.00 98.12 98 SER A CA 1
ATOM 740 C C . SER A 1 98 ? 0.377 3.561 5.363 1.00 98.12 98 SER A C 1
ATOM 742 O O . SER A 1 98 ? 0.846 4.547 4.785 1.00 98.12 98 SER A O 1
ATOM 744 N N . THR A 1 99 ? 0.816 2.320 5.178 1.00 98.81 99 THR A N 1
ATOM 745 C CA . THR A 1 99 ? 1.823 1.939 4.191 1.00 98.81 99 THR A CA 1
ATOM 746 C C . THR A 1 99 ? 1.271 2.127 2.790 1.00 98.81 99 THR A C 1
ATOM 748 O O . THR A 1 99 ? 0.203 1.603 2.467 1.00 98.81 99 THR A O 1
ATOM 751 N N . ALA A 1 100 ? 2.023 2.846 1.966 1.00 98.69 100 ALA A N 1
ATOM 752 C CA . ALA A 1 100 ? 1.773 2.946 0.544 1.00 98.69 100 ALA A CA 1
ATOM 753 C C . ALA A 1 100 ? 3.062 2.689 -0.244 1.00 98.69 100 ALA A C 1
ATOM 755 O O . ALA A 1 100 ? 4.168 2.853 0.283 1.00 98.69 100 ALA A O 1
ATOM 756 N N . VAL A 1 101 ? 2.895 2.266 -1.492 1.00 98.75 101 VAL A N 1
ATOM 757 C CA . VAL A 1 101 ? 3.955 2.147 -2.490 1.00 98.75 101 VAL A CA 1
ATOM 758 C C . VAL A 1 101 ? 3.652 3.079 -3.656 1.00 98.75 101 VAL A C 1
ATOM 760 O O . VAL A 1 101 ? 2.509 3.179 -4.101 1.00 98.75 101 VAL A O 1
ATOM 763 N N . GLU A 1 102 ? 4.676 3.773 -4.133 1.00 98.38 102 GLU A N 1
ATOM 764 C CA . GLU A 1 102 ? 4.571 4.641 -5.298 1.00 98.38 102 GLU A CA 1
ATOM 765 C C . GLU A 1 102 ? 4.624 3.803 -6.576 1.00 98.38 102 GLU A C 1
ATOM 767 O O . GLU A 1 102 ? 5.615 3.115 -6.832 1.00 98.38 102 GLU A O 1
ATOM 772 N N . VAL A 1 103 ? 3.571 3.831 -7.388 1.00 98.31 103 VAL A N 1
ATOM 773 C CA . VAL A 1 103 ? 3.495 3.020 -8.611 1.00 98.31 103 VAL A CA 1
ATOM 774 C C . VAL A 1 103 ? 2.873 3.805 -9.761 1.00 98.31 103 VAL A C 1
ATOM 776 O O . VAL A 1 103 ? 2.043 4.682 -9.526 1.00 98.31 103 VAL A O 1
ATOM 779 N N . PRO A 1 104 ? 3.193 3.482 -11.023 1.00 98.00 104 PRO A N 1
ATOM 780 C CA . PRO A 1 104 ? 2.471 4.035 -12.157 1.00 98.00 104 PRO A CA 1
ATOM 781 C C . PRO A 1 104 ? 0.974 3.723 -12.086 1.00 98.00 104 PRO A C 1
ATOM 783 O O . PRO A 1 104 ? 0.549 2.660 -11.619 1.00 98.00 104 PRO A O 1
ATOM 786 N N . ARG A 1 105 ? 0.153 4.631 -12.617 1.00 95.56 105 ARG A N 1
ATOM 787 C CA . ARG A 1 105 ? -1.310 4.478 -12.653 1.00 95.56 105 ARG A CA 1
ATOM 788 C C . ARG A 1 105 ? -1.780 3.125 -13.207 1.00 95.56 105 ARG A C 1
ATOM 790 O O . ARG A 1 105 ? -2.749 2.559 -12.707 1.00 95.56 105 ARG A O 1
ATOM 797 N N . ASP A 1 106 ? -1.157 2.606 -14.260 1.00 96.44 106 ASP A N 1
ATOM 798 C CA . ASP A 1 106 ? -1.563 1.335 -14.871 1.00 96.44 106 ASP A CA 1
ATOM 799 C C . ASP A 1 106 ? -1.230 0.117 -13.989 1.00 96.44 106 ASP A C 1
ATOM 801 O O . ASP A 1 106 ? -1.930 -0.898 -14.061 1.00 96.44 106 ASP A O 1
ATOM 805 N N . VAL A 1 107 ? -0.209 0.223 -13.132 1.00 97.88 107 VAL A N 1
ATOM 806 C CA . VAL A 1 107 ? 0.078 -0.746 -12.069 1.00 97.88 107 VAL A CA 1
ATOM 807 C C . VAL A 1 107 ? -1.009 -0.651 -10.997 1.00 97.88 107 VAL A C 1
ATOM 809 O O . VAL A 1 107 ? -1.661 -1.659 -10.722 1.00 97.88 107 VAL A O 1
ATOM 812 N N . HIS A 1 108 ? -1.298 0.544 -10.474 1.00 97.69 108 HIS A N 1
ATOM 813 C CA . HIS A 1 108 ? -2.319 0.732 -9.434 1.00 97.69 108 HIS A CA 1
ATOM 814 C C . HIS A 1 108 ? -3.710 0.245 -9.880 1.00 97.69 108 HIS A C 1
ATOM 816 O O . HIS A 1 108 ? -4.354 -0.530 -9.176 1.00 97.69 108 HIS A O 1
ATOM 822 N N . ILE A 1 109 ? -4.155 0.601 -11.096 1.00 96.06 109 ILE A N 1
ATOM 823 C CA . ILE A 1 109 ? -5.451 0.164 -11.654 1.00 96.06 109 ILE A CA 1
ATOM 824 C C . ILE A 1 109 ? -5.558 -1.358 -11.731 1.00 96.06 109 ILE A C 1
ATOM 826 O O . ILE A 1 109 ? -6.643 -1.917 -11.536 1.00 96.06 109 ILE A O 1
ATOM 830 N N . ALA A 1 110 ? -4.464 -2.044 -12.058 1.00 96.38 110 ALA A N 1
ATOM 831 C CA . ALA A 1 110 ? -4.451 -3.495 -12.180 1.00 96.38 110 ALA A CA 1
ATOM 832 C C . ALA A 1 110 ? -4.552 -4.209 -10.819 1.00 96.38 110 ALA A C 1
ATOM 834 O O . ALA A 1 110 ? -4.982 -5.364 -10.794 1.00 96.38 110 ALA A O 1
ATOM 835 N N . GLY A 1 111 ? -4.288 -3.510 -9.709 1.00 95.88 111 GLY A N 1
ATOM 836 C CA . GLY A 1 111 ? -4.434 -4.025 -8.350 1.00 95.88 111 GLY A CA 1
ATOM 837 C C . GLY A 1 111 ? -5.840 -4.567 -8.028 1.00 95.88 111 GLY A C 1
ATOM 838 O O . GLY A 1 111 ? -6.838 -4.163 -8.646 1.00 95.88 111 GLY A O 1
ATOM 839 N N . PRO A 1 112 ? -5.946 -5.502 -7.064 1.00 93.81 112 PRO A N 1
ATOM 840 C CA . PRO A 1 112 ? -7.198 -6.183 -6.729 1.00 93.81 112 PRO A CA 1
ATOM 841 C C . PRO A 1 112 ? -8.182 -5.286 -5.969 1.00 93.81 112 PRO A C 1
ATOM 843 O O . PRO A 1 112 ? -9.382 -5.541 -5.989 1.00 93.81 112 PRO A O 1
ATOM 846 N N . THR A 1 113 ? -7.694 -4.225 -5.327 1.00 93.56 113 THR A N 1
ATOM 847 C CA . THR A 1 113 ? -8.484 -3.328 -4.472 1.00 93.56 113 THR A CA 1
ATOM 848 C C . THR A 1 113 ? -8.706 -1.946 -5.098 1.00 93.56 113 THR A C 1
ATOM 850 O O . THR A 1 113 ? -9.300 -1.069 -4.469 1.00 93.56 113 THR A O 1
ATOM 853 N N . TYR A 1 114 ? -8.297 -1.746 -6.358 1.00 93.44 114 TYR A N 1
ATOM 854 C CA . TYR A 1 114 ? -8.483 -0.475 -7.055 1.00 93.44 114 TYR A CA 1
ATOM 855 C C . TYR A 1 114 ? -9.950 -0.213 -7.411 1.00 93.44 114 TYR A C 1
ATOM 857 O O . TYR A 1 114 ? -10.620 -1.030 -8.056 1.00 93.44 114 TYR A O 1
ATOM 865 N N . GLY A 1 115 ? -10.434 0.981 -7.064 1.00 89.00 115 GLY A N 1
ATOM 866 C CA . GLY A 1 115 ? -11.773 1.443 -7.421 1.00 89.00 115 GLY A CA 1
ATOM 867 C C . GLY A 1 115 ? -12.866 0.465 -6.9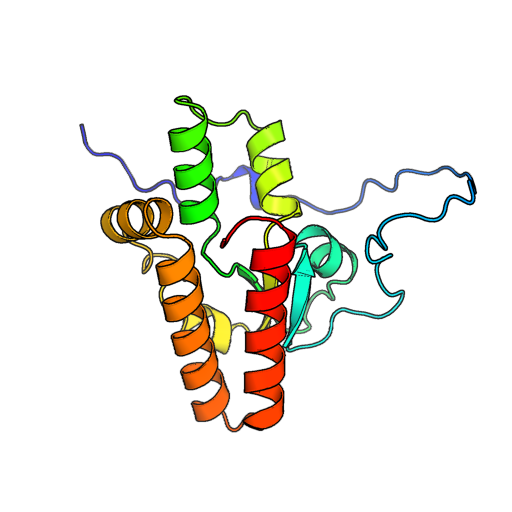78 1.00 89.00 115 GLY A C 1
ATOM 868 O O . GLY A 1 115 ? -12.900 0.026 -5.833 1.00 89.00 115 GLY A O 1
ATOM 869 N N . GLY A 1 116 ? -13.767 0.107 -7.895 1.00 89.12 116 GLY A N 1
ATOM 870 C CA . GLY A 1 116 ? -14.903 -0.778 -7.607 1.00 89.12 116 GLY A CA 1
ATOM 871 C C . GLY A 1 116 ? -14.562 -2.260 -7.400 1.00 89.12 116 GLY A C 1
ATOM 872 O O . GLY A 1 116 ? -15.474 -3.042 -7.147 1.00 89.12 116 GLY A O 1
ATOM 873 N N . LYS A 1 117 ? -13.290 -2.669 -7.521 1.00 93.88 117 LYS A N 1
ATOM 874 C CA . LYS A 1 117 ? -12.882 -4.073 -7.332 1.00 93.88 117 LYS A CA 1
ATOM 875 C C . LYS A 1 117 ? -12.890 -4.498 -5.859 1.00 93.88 117 LYS A C 1
ATOM 877 O O . LYS A 1 117 ? -13.102 -5.672 -5.565 1.00 93.88 117 LYS A O 1
ATOM 882 N N . ASN A 1 118 ? -12.703 -3.550 -4.936 1.00 96.69 118 ASN A N 1
ATOM 883 C CA . ASN A 1 118 ? -12.689 -3.826 -3.503 1.00 96.69 118 ASN A CA 1
ATOM 884 C C . ASN A 1 118 ? -14.117 -3.968 -2.954 1.00 96.69 118 ASN A C 1
ATOM 886 O O . ASN A 1 118 ? -14.752 -2.994 -2.547 1.00 96.69 118 ASN A O 1
ATOM 890 N N . THR A 1 119 ? -14.659 -5.184 -3.011 1.00 96.75 119 THR A N 1
ATOM 891 C CA . THR A 1 119 ? -16.041 -5.442 -2.587 1.00 96.75 119 THR A CA 1
ATOM 892 C C . THR A 1 119 ? -16.205 -5.323 -1.064 1.00 96.75 119 THR A C 1
ATOM 894 O O . THR A 1 119 ? -15.262 -5.598 -0.323 1.00 96.75 119 THR A O 1
ATOM 897 N N . PRO A 1 120 ? -17.408 -5.004 -0.548 1.00 96.75 120 PRO A N 1
ATOM 898 C CA . PRO A 1 120 ? -17.651 -4.986 0.896 1.00 96.75 120 PRO A CA 1
ATOM 899 C C . PRO A 1 120 ? -17.298 -6.303 1.601 1.00 96.75 120 PRO A C 1
ATOM 901 O O . PRO A 1 120 ? -16.778 -6.278 2.711 1.00 96.75 120 PRO A O 1
ATOM 904 N N . ALA A 1 121 ? -17.542 -7.449 0.954 1.00 97.12 121 ALA A N 1
ATOM 905 C CA . ALA A 1 121 ? -17.195 -8.760 1.501 1.00 97.12 121 ALA A CA 1
ATOM 906 C C . ALA A 1 121 ? -15.673 -8.939 1.628 1.00 97.12 121 ALA A C 1
ATOM 908 O O . ALA A 1 121 ? -15.199 -9.377 2.673 1.00 97.12 121 ALA A O 1
ATOM 909 N N . GLN A 1 122 ? -14.919 -8.530 0.602 1.00 97.12 122 GLN A N 1
ATOM 910 C CA . GLN A 1 122 ? -13.456 -8.525 0.631 1.00 97.12 122 GLN A CA 1
ATOM 911 C C . GLN A 1 122 ? -12.929 -7.622 1.750 1.00 97.12 122 GLN A C 1
ATOM 913 O O . GLN A 1 122 ? -12.091 -8.056 2.526 1.00 97.12 122 GLN A O 1
ATOM 918 N N . ILE A 1 123 ? -13.463 -6.404 1.892 1.00 98.31 123 ILE A N 1
ATOM 919 C CA . ILE A 1 123 ? -13.046 -5.462 2.944 1.00 98.31 123 ILE A CA 1
ATOM 920 C C . ILE A 1 123 ? -13.220 -6.077 4.337 1.00 98.31 123 ILE A C 1
ATOM 922 O O . ILE A 1 123 ? -12.331 -5.951 5.174 1.00 98.31 123 ILE A O 1
ATOM 926 N N . GLN A 1 124 ? -14.348 -6.748 4.592 1.00 98.25 124 GLN A N 1
ATOM 927 C CA . GLN A 1 124 ? -14.600 -7.411 5.877 1.00 98.25 124 GLN A CA 1
ATOM 928 C C . GLN A 1 124 ? -13.648 -8.589 6.112 1.00 98.25 124 GLN A C 1
ATOM 930 O O . GLN A 1 124 ? -13.129 -8.744 7.215 1.00 98.25 124 GLN A O 1
ATOM 935 N N . GLN A 1 125 ? -13.392 -9.396 5.078 1.00 98.25 125 GLN A N 1
ATOM 936 C CA . GLN A 1 125 ? -12.430 -10.494 5.152 1.00 98.25 125 GLN A CA 1
ATOM 937 C C . GLN A 1 125 ? -11.008 -9.977 5.424 1.00 98.25 125 GLN A C 1
ATOM 939 O O . GLN A 1 125 ? -10.334 -10.481 6.317 1.00 98.25 125 GLN A O 1
ATOM 944 N N . ASP A 1 126 ? -10.581 -8.939 4.709 1.00 98.44 126 ASP A N 1
ATOM 945 C CA . ASP A 1 126 ? -9.262 -8.323 4.854 1.00 98.44 126 ASP A CA 1
ATOM 946 C C . ASP A 1 126 ? -9.082 -7.656 6.211 1.00 98.44 126 ASP A C 1
ATOM 948 O O . ASP A 1 126 ? -8.010 -7.720 6.802 1.00 98.44 126 ASP A O 1
ATOM 952 N N . ALA A 1 127 ? -10.131 -7.019 6.728 1.00 98.38 127 ALA A N 1
ATOM 953 C CA . ALA A 1 127 ? -10.104 -6.418 8.051 1.00 98.38 127 ALA A CA 1
ATOM 954 C C . ALA A 1 127 ? -9.950 -7.468 9.164 1.00 98.38 127 ALA A C 1
ATOM 956 O O . ALA A 1 127 ? -9.327 -7.187 10.188 1.00 98.38 127 ALA A O 1
ATOM 957 N N . ALA A 1 128 ? -10.503 -8.668 8.965 1.00 98.06 128 ALA A N 1
ATOM 958 C CA . ALA A 1 128 ? -10.352 -9.788 9.890 1.00 98.06 128 ALA A CA 1
ATOM 959 C C . ALA A 1 128 ? -8.974 -10.471 9.783 1.00 98.06 128 ALA A C 1
ATOM 961 O O . ALA A 1 128 ? -8.516 -11.060 10.762 1.00 98.06 128 ALA A O 1
ATOM 962 N N . ASP A 1 129 ? -8.310 -10.374 8.627 1.00 98.38 129 ASP A N 1
ATOM 963 C CA . ASP A 1 129 ? -6.977 -10.927 8.369 1.00 98.38 129 ASP A CA 1
ATOM 964 C C . ASP A 1 129 ? -6.108 -9.962 7.541 1.00 98.38 129 ASP A C 1
ATOM 966 O O . ASP A 1 129 ? -5.889 -10.130 6.336 1.00 98.38 129 ASP A O 1
ATOM 970 N N . LEU A 1 130 ? -5.564 -8.944 8.217 1.00 98.50 130 LEU A N 1
ATOM 971 C CA . LEU A 1 130 ? -4.681 -7.959 7.583 1.00 98.50 130 LEU A CA 1
ATOM 972 C C . LEU A 1 130 ? -3.390 -8.592 7.043 1.00 98.50 130 LEU A C 1
ATOM 974 O O . LEU A 1 130 ? -2.815 -8.079 6.084 1.00 98.50 130 LEU A O 1
ATOM 978 N N . CYS A 1 131 ? -2.932 -9.706 7.625 1.00 98.31 131 CYS A N 1
ATOM 979 C CA . CYS A 1 131 ? -1.758 -10.427 7.137 1.00 98.31 131 CYS A CA 1
ATOM 980 C C . CYS A 1 131 ? -2.045 -11.083 5.783 1.00 98.31 131 CYS A C 1
ATOM 982 O O . CYS A 1 131 ? -1.290 -10.881 4.827 1.00 98.31 131 CYS A O 1
ATOM 984 N N . GLY A 1 132 ? -3.177 -11.781 5.674 1.00 98.31 132 GLY A N 1
ATOM 985 C CA . GLY A 1 132 ? -3.677 -12.324 4.414 1.00 98.31 132 GLY A CA 1
ATOM 986 C C . GLY A 1 132 ? -3.910 -11.242 3.358 1.00 98.31 132 GLY A C 1
ATOM 987 O O . GLY A 1 132 ? -3.522 -11.427 2.202 1.00 98.31 132 GLY A O 1
ATOM 988 N N . ALA A 1 133 ? -4.454 -10.086 3.751 1.00 98.44 133 ALA A N 1
ATOM 989 C CA . ALA A 1 133 ? -4.651 -8.948 2.851 1.00 98.44 133 ALA A CA 1
ATOM 990 C C . ALA A 1 133 ? -3.322 -8.404 2.296 1.00 98.44 133 ALA A C 1
ATOM 992 O O . ALA A 1 133 ? -3.178 -8.268 1.082 1.00 98.44 133 ALA A O 1
ATOM 993 N N . VAL A 1 134 ? -2.322 -8.163 3.158 1.00 98.69 134 VAL A N 1
ATOM 994 C CA . VAL A 1 134 ? -0.972 -7.744 2.728 1.00 98.69 134 VAL A CA 1
ATOM 995 C C . VAL A 1 134 ? -0.349 -8.775 1.791 1.00 98.69 134 VAL A C 1
ATOM 997 O O . VAL A 1 134 ? 0.238 -8.403 0.775 1.00 98.69 134 VAL A O 1
ATOM 1000 N N . CYS A 1 135 ? -0.476 -10.064 2.109 1.00 98.31 135 CYS A N 1
ATOM 1001 C CA . CYS A 1 135 ? 0.081 -11.137 1.292 1.00 98.31 135 CYS A CA 1
ATOM 1002 C C . CYS A 1 135 ? -0.513 -11.113 -0.122 1.00 98.31 135 CYS A C 1
ATOM 1004 O O . CYS A 1 135 ? 0.212 -10.944 -1.099 1.00 98.31 135 CYS A O 1
ATOM 1006 N N . ARG A 1 136 ? -1.843 -11.160 -0.233 1.00 98.12 136 ARG A N 1
ATOM 1007 C CA . ARG A 1 136 ? -2.537 -11.154 -1.524 1.00 98.12 136 ARG A CA 1
ATOM 1008 C C . ARG A 1 136 ? -2.257 -9.884 -2.332 1.00 98.12 136 ARG A C 1
ATOM 1010 O O . ARG A 1 136 ? -2.021 -9.964 -3.537 1.00 98.12 136 ARG A O 1
ATOM 1017 N N . ASP A 1 137 ? -2.294 -8.716 -1.695 1.00 98.50 137 ASP A N 1
ATOM 1018 C CA . ASP A 1 137 ? -2.098 -7.441 -2.386 1.00 98.50 137 ASP A CA 1
ATOM 1019 C C . ASP A 1 137 ? -0.639 -7.303 -2.879 1.00 98.50 137 ASP A C 1
ATOM 1021 O O . ASP A 1 137 ? -0.410 -6.873 -4.011 1.00 98.50 137 ASP A O 1
ATOM 1025 N N . THR A 1 138 ? 0.354 -7.765 -2.102 1.00 98.62 138 THR A N 1
ATOM 1026 C CA . THR A 1 138 ? 1.763 -7.788 -2.547 1.00 98.62 138 THR A CA 1
ATOM 1027 C C . THR A 1 138 ? 2.058 -8.864 -3.595 1.00 98.62 138 THR A C 1
ATOM 1029 O O . THR A 1 138 ? 2.884 -8.634 -4.478 1.00 98.62 138 THR A O 1
ATOM 1032 N N . GLU A 1 139 ? 1.376 -10.011 -3.570 1.00 98.62 139 GLU A N 1
ATOM 1033 C CA . GLU A 1 139 ? 1.451 -11.015 -4.640 1.00 98.62 139 GLU A CA 1
ATOM 1034 C C . GLU A 1 139 ? 0.894 -10.474 -5.959 1.00 98.62 139 GLU A C 1
ATOM 1036 O O . GLU A 1 139 ? 1.527 -10.629 -7.009 1.00 98.62 139 GLU A O 1
ATOM 1041 N N . ALA A 1 140 ? -0.250 -9.785 -5.905 1.00 98.38 140 ALA A N 1
ATOM 1042 C CA . ALA A 1 140 ? -0.825 -9.125 -7.068 1.00 98.38 140 ALA A CA 1
ATOM 1043 C C . ALA A 1 140 ? 0.110 -8.030 -7.599 1.00 98.38 140 ALA A C 1
ATOM 1045 O O . ALA A 1 140 ? 0.384 -8.009 -8.798 1.00 98.38 140 ALA A O 1
ATOM 1046 N N . LEU A 1 141 ? 0.661 -7.179 -6.723 1.00 98.62 141 LEU A N 1
ATOM 1047 C CA . LEU A 1 141 ? 1.654 -6.167 -7.096 1.00 98.62 141 LEU A CA 1
ATOM 1048 C C . LEU A 1 141 ? 2.879 -6.803 -7.767 1.00 98.62 141 LEU A C 1
ATOM 1050 O O . LEU A 1 141 ? 3.285 -6.364 -8.842 1.00 98.62 141 LEU A O 1
ATOM 1054 N N . ARG A 1 142 ? 3.438 -7.867 -7.177 1.00 98.75 142 ARG A N 1
ATOM 1055 C CA . ARG A 1 142 ? 4.596 -8.589 -7.722 1.00 98.75 142 ARG A CA 1
ATOM 1056 C C . ARG A 1 142 ? 4.316 -9.111 -9.128 1.00 98.75 142 ARG A C 1
ATOM 1058 O O . ARG A 1 142 ? 5.105 -8.872 -10.038 1.00 98.75 142 ARG A O 1
ATOM 1065 N N . ALA A 1 143 ? 3.204 -9.823 -9.316 1.00 98.38 143 ALA A N 1
ATOM 1066 C CA . ALA A 1 143 ? 2.826 -10.366 -10.620 1.00 98.38 143 ALA A CA 1
ATOM 1067 C C . ALA A 1 143 ? 2.631 -9.250 -11.659 1.00 98.38 143 ALA A C 1
ATOM 1069 O O . ALA A 1 143 ? 3.093 -9.353 -12.796 1.00 98.38 143 ALA A O 1
ATOM 1070 N N . ASN A 1 144 ? 1.993 -8.159 -11.240 1.00 97.81 144 ASN A N 1
ATOM 1071 C CA . ASN A 1 144 ? 1.697 -6.999 -12.063 1.00 97.81 144 ASN A CA 1
ATOM 1072 C C . ASN A 1 144 ? 2.972 -6.283 -12.545 1.00 97.81 144 ASN A C 1
ATOM 1074 O O . ASN A 1 144 ? 3.119 -6.053 -13.747 1.00 97.81 144 ASN A O 1
ATOM 1078 N N . LEU A 1 145 ? 3.923 -6.022 -11.643 1.00 98.06 145 LEU A N 1
ATOM 1079 C CA . LEU A 1 145 ? 5.224 -5.428 -11.968 1.00 98.06 145 LEU A CA 1
ATOM 1080 C C . LEU A 1 145 ? 6.072 -6.365 -12.840 1.00 98.06 145 LEU A C 1
ATOM 1082 O O . LEU A 1 145 ? 6.550 -5.961 -13.897 1.00 98.06 145 LEU A O 1
ATOM 1086 N N . ASN A 1 146 ? 6.189 -7.647 -12.483 1.00 97.69 146 ASN A N 1
ATOM 1087 C CA . ASN A 1 146 ? 6.952 -8.610 -13.285 1.00 97.69 146 ASN A CA 1
ATOM 1088 C C . ASN A 1 146 ? 6.401 -8.737 -14.716 1.00 97.69 146 ASN A C 1
ATOM 1090 O O . ASN A 1 146 ? 7.169 -8.769 -15.675 1.00 97.69 146 ASN A O 1
ATOM 1094 N N . SER A 1 147 ? 5.072 -8.740 -14.888 1.00 97.31 147 SER A N 1
ATOM 1095 C CA . SER A 1 147 ? 4.444 -8.795 -16.220 1.00 97.31 147 SER A CA 1
ATOM 1096 C C . SER A 1 147 ? 4.753 -7.581 -17.107 1.00 97.31 147 SER A C 1
ATOM 1098 O O . SER A 1 147 ? 4.621 -7.665 -18.326 1.00 97.31 147 SER A O 1
ATOM 1100 N N . ARG A 1 148 ? 5.189 -6.466 -16.506 1.00 96.38 148 ARG A N 1
ATOM 1101 C CA . ARG A 1 148 ? 5.594 -5.226 -17.187 1.00 96.38 148 ARG A CA 1
ATOM 1102 C C . ARG A 1 148 ? 7.104 -5.109 -17.389 1.00 96.38 148 ARG A C 1
ATOM 1104 O O . ARG A 1 148 ? 7.567 -4.090 -17.887 1.00 96.38 148 ARG A O 1
ATOM 1111 N N . GLY A 1 149 ? 7.867 -6.146 -17.039 1.00 96.56 149 GLY A N 1
ATOM 1112 C CA . GLY A 1 149 ? 9.310 -6.200 -17.274 1.00 96.56 149 GLY A CA 1
ATOM 1113 C C . GLY A 1 149 ? 10.161 -5.523 -16.202 1.00 96.56 149 GLY A C 1
ATOM 1114 O O . GLY A 1 149 ? 11.327 -5.237 -16.462 1.00 96.56 149 GLY A O 1
ATOM 1115 N N . TYR A 1 150 ? 9.611 -5.276 -15.009 1.00 97.75 150 TYR A N 1
ATOM 1116 C CA . TYR A 1 150 ? 10.415 -4.818 -13.875 1.00 97.75 150 TYR A CA 1
ATOM 1117 C C . TYR A 1 150 ? 11.404 -5.906 -13.463 1.00 97.75 150 TYR A C 1
ATOM 1119 O O . TYR A 1 150 ? 11.107 -7.101 -13.531 1.00 97.75 150 TYR A O 1
ATOM 1127 N N . ASP A 1 151 ? 12.575 -5.477 -13.001 1.00 96.62 151 ASP A N 1
ATOM 1128 C CA . ASP A 1 151 ? 13.571 -6.378 -12.439 1.00 96.62 151 ASP A CA 1
ATOM 1129 C C . ASP A 1 151 ? 13.001 -7.086 -11.200 1.00 96.62 151 ASP A C 1
ATOM 1131 O O . ASP A 1 151 ? 12.611 -6.446 -10.222 1.00 96.62 151 ASP A O 1
ATOM 1135 N N . SER A 1 152 ? 12.943 -8.420 -11.235 1.00 95.94 152 SER A N 1
ATOM 1136 C CA . SER A 1 152 ? 12.282 -9.194 -10.179 1.00 95.94 152 SER A CA 1
ATOM 1137 C C . SER A 1 152 ? 12.947 -9.043 -8.813 1.00 95.94 152 SER A C 1
ATOM 1139 O O . SER A 1 152 ? 12.259 -9.140 -7.799 1.00 95.94 152 SER A O 1
ATOM 1141 N N . LYS A 1 153 ? 14.256 -8.758 -8.759 1.00 96.75 153 LYS A N 1
ATOM 1142 C CA . LYS A 1 153 ? 14.939 -8.503 -7.489 1.00 96.75 153 LYS A CA 1
ATOM 1143 C C . LYS A 1 153 ? 14.468 -7.178 -6.891 1.00 96.75 153 LYS A C 1
ATOM 1145 O O . LYS A 1 153 ? 14.151 -7.144 -5.706 1.00 96.75 153 LYS A O 1
ATOM 1150 N N . LEU A 1 154 ? 14.355 -6.122 -7.698 1.00 96.88 154 LEU A N 1
ATOM 1151 C CA . LEU A 1 154 ? 13.790 -4.847 -7.248 1.00 96.88 154 LEU A CA 1
ATOM 1152 C C . LEU A 1 154 ? 12.333 -5.005 -6.783 1.00 96.88 154 LEU A C 1
ATOM 1154 O O . LEU A 1 154 ? 11.964 -4.478 -5.736 1.00 96.88 154 LEU A O 1
ATOM 1158 N N . VAL A 1 155 ? 11.520 -5.776 -7.512 1.00 98.12 155 VAL A N 1
ATOM 1159 C CA . VAL A 1 155 ? 10.134 -6.077 -7.116 1.00 98.12 155 VAL A CA 1
ATOM 1160 C C . VAL A 1 155 ? 10.084 -6.776 -5.754 1.00 98.12 155 VAL A C 1
ATOM 1162 O O . VAL A 1 155 ? 9.299 -6.385 -4.888 1.00 98.12 155 VAL A O 1
ATOM 1165 N N . ASP A 1 156 ? 10.929 -7.783 -5.534 1.00 98.19 156 ASP A N 1
ATOM 1166 C CA . ASP A 1 156 ? 10.982 -8.495 -4.258 1.00 98.19 156 ASP A CA 1
ATOM 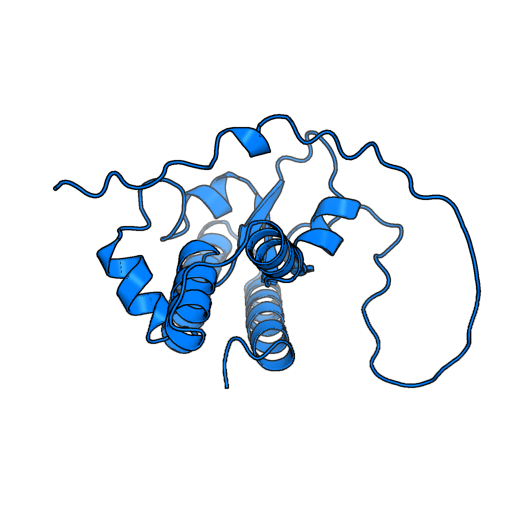1167 C C . ASP A 1 156 ? 11.479 -7.609 -3.110 1.00 98.19 156 ASP A C 1
ATOM 1169 O O . ASP A 1 156 ? 10.923 -7.675 -2.013 1.00 98.19 156 ASP A O 1
ATOM 1173 N N . GLU A 1 157 ? 12.457 -6.733 -3.353 1.00 98.50 157 GLU A N 1
ATOM 1174 C CA . GLU A 1 157 ? 12.899 -5.731 -2.377 1.00 98.50 157 GLU A CA 1
ATOM 1175 C C . GLU A 1 157 ? 11.765 -4.758 -2.006 1.00 98.50 157 GLU A C 1
ATOM 1177 O O . GLU A 1 157 ? 11.589 -4.425 -0.831 1.00 98.50 157 GLU A O 1
ATOM 1182 N N . THR A 1 158 ? 10.950 -4.327 -2.972 1.00 98.56 158 THR A N 1
ATOM 1183 C CA . THR A 1 158 ? 9.777 -3.475 -2.720 1.00 98.56 158 THR A CA 1
ATOM 1184 C C . THR A 1 158 ? 8.715 -4.198 -1.897 1.00 98.56 158 THR A C 1
ATOM 1186 O O . THR A 1 158 ? 8.227 -3.647 -0.908 1.00 98.56 158 THR A O 1
ATOM 1189 N N . VAL A 1 159 ? 8.400 -5.453 -2.230 1.00 98.75 159 VAL A N 1
ATOM 1190 C CA . VAL A 1 159 ? 7.473 -6.276 -1.435 1.00 98.75 159 VAL A CA 1
ATOM 1191 C C . VAL A 1 159 ? 7.987 -6.457 -0.005 1.00 98.75 159 VAL A C 1
ATOM 1193 O O . VAL A 1 159 ? 7.219 -6.312 0.948 1.00 98.75 159 VAL A O 1
ATOM 1196 N N . GLN A 1 160 ? 9.286 -6.712 0.170 1.00 98.62 160 GLN A N 1
ATOM 1197 C CA . GLN A 1 160 ? 9.900 -6.826 1.493 1.00 98.62 160 GLN A CA 1
ATOM 1198 C C . GLN A 1 160 ? 9.753 -5.534 2.303 1.00 98.62 160 GLN A C 1
ATOM 1200 O O . GLN A 1 160 ? 9.346 -5.607 3.462 1.00 98.62 160 GLN A O 1
ATOM 1205 N N . LYS A 1 161 ? 9.985 -4.360 1.700 1.00 98.75 161 LYS A N 1
ATOM 1206 C CA . LYS A 1 161 ? 9.793 -3.057 2.366 1.00 98.75 161 LYS A CA 1
ATOM 1207 C C . LYS A 1 161 ? 8.346 -2.831 2.811 1.00 98.75 161 LYS A C 1
ATOM 1209 O O . LYS A 1 161 ? 8.127 -2.331 3.913 1.00 98.75 161 LYS A O 1
ATOM 1214 N N . ILE A 1 162 ? 7.359 -3.217 1.995 1.00 98.75 162 ILE A N 1
ATOM 1215 C CA . ILE A 1 162 ? 5.930 -3.127 2.354 1.00 98.75 162 ILE A CA 1
ATOM 1216 C C . ILE A 1 162 ? 5.638 -3.998 3.579 1.00 98.75 162 ILE A C 1
ATOM 1218 O O . ILE A 1 162 ? 5.064 -3.525 4.563 1.00 98.75 162 ILE A O 1
ATOM 1222 N N . VAL A 1 163 ? 6.059 -5.265 3.538 1.00 98.56 163 VAL A N 1
ATOM 1223 C CA . VAL A 1 163 ? 5.843 -6.228 4.627 1.00 98.56 163 VAL A CA 1
ATOM 1224 C C . VAL A 1 163 ? 6.550 -5.779 5.906 1.00 98.56 163 VAL A C 1
ATOM 1226 O O . VAL A 1 163 ? 5.947 -5.790 6.978 1.00 98.56 163 VAL A O 1
ATOM 1229 N N . GLU A 1 164 ? 7.808 -5.350 5.815 1.00 98.44 164 GLU A N 1
ATOM 1230 C CA . GLU A 1 164 ? 8.586 -4.873 6.959 1.00 98.44 164 GLU A CA 1
ATOM 1231 C C . GLU A 1 164 ? 7.952 -3.634 7.589 1.00 98.44 164 GLU A C 1
ATOM 1233 O O . GLU A 1 164 ? 7.777 -3.580 8.808 1.00 98.44 164 GLU A O 1
ATOM 1238 N N . ARG A 1 165 ? 7.526 -2.661 6.777 1.00 98.50 165 ARG A N 1
ATOM 1239 C CA . ARG A 1 165 ? 6.828 -1.486 7.289 1.00 98.50 165 ARG A CA 1
ATOM 1240 C C . ARG A 1 165 ? 5.531 -1.872 7.997 1.00 98.50 165 ARG A C 1
ATOM 1242 O O . ARG A 1 165 ? 5.305 -1.390 9.102 1.00 98.50 165 ARG A O 1
ATOM 1249 N N . ASN A 1 166 ? 4.718 -2.748 7.405 1.00 98.56 166 ASN A N 1
ATOM 1250 C CA . ASN A 1 166 ? 3.471 -3.213 8.018 1.00 98.56 166 ASN A CA 1
ATOM 1251 C C . ASN A 1 166 ? 3.700 -3.983 9.329 1.00 98.56 166 ASN A C 1
ATOM 1253 O O . ASN A 1 166 ? 2.873 -3.880 10.235 1.00 98.56 166 ASN A O 1
ATOM 1257 N N . ARG A 1 167 ? 4.823 -4.700 9.479 1.00 98.06 167 ARG A N 1
ATOM 1258 C CA . ARG A 1 167 ? 5.238 -5.264 10.778 1.00 98.06 167 ARG A CA 1
ATOM 1259 C C . ARG A 1 167 ? 5.588 -4.162 11.770 1.00 98.06 167 ARG A C 1
ATOM 1261 O O . ARG A 1 167 ? 5.063 -4.132 12.878 1.00 98.06 167 ARG A O 1
ATOM 1268 N N . ASN A 1 168 ? 6.433 -3.220 11.357 1.00 97.50 168 ASN A N 1
ATOM 1269 C CA . ASN A 1 168 ? 6.924 -2.142 12.216 1.00 97.50 168 ASN A CA 1
ATOM 1270 C C . ASN A 1 168 ? 5.810 -1.195 12.693 1.00 97.50 168 ASN A C 1
ATOM 1272 O O . ASN A 1 168 ? 5.918 -0.616 13.771 1.00 97.50 168 ASN A O 1
ATOM 1276 N N . THR A 1 169 ? 4.739 -1.032 11.912 1.00 95.00 169 THR A N 1
ATOM 1277 C CA . THR A 1 169 ? 3.569 -0.212 12.267 1.00 95.00 169 THR A CA 1
ATOM 1278 C C . THR A 1 169 ? 2.452 -1.002 12.955 1.00 95.00 169 THR A C 1
ATOM 1280 O O . THR A 1 169 ? 1.436 -0.413 13.319 1.00 95.00 169 THR A O 1
ATOM 1283 N N . GLY A 1 170 ? 2.628 -2.313 13.160 1.00 95.88 170 GLY A N 1
ATOM 1284 C CA . GLY A 1 170 ? 1.672 -3.174 13.858 1.00 95.88 170 GLY A CA 1
ATOM 1285 C C . GLY A 1 170 ? 0.441 -3.581 13.042 1.00 95.88 170 GLY A C 1
ATOM 1286 O O . GLY A 1 170 ? -0.520 -4.083 13.621 1.00 95.88 170 GLY A O 1
ATOM 1287 N N . VAL A 1 171 ? 0.454 -3.380 11.719 1.00 96.38 171 VAL A N 1
ATOM 1288 C CA . VAL A 1 171 ? -0.607 -3.847 10.804 1.00 96.38 171 VAL A CA 1
ATOM 1289 C C . VAL A 1 171 ? -0.610 -5.375 10.720 1.00 96.38 171 VAL A C 1
ATOM 1291 O O . VAL A 1 171 ? -1.675 -5.988 10.704 1.00 96.38 171 VAL A O 1
ATOM 1294 N N . ILE A 1 172 ? 0.572 -5.995 10.699 1.00 93.81 172 ILE A N 1
ATOM 1295 C CA . ILE A 1 172 ? 0.740 -7.455 10.727 1.00 93.81 172 ILE A CA 1
ATOM 1296 C C . ILE A 1 172 ? 1.657 -7.843 11.894 1.00 93.81 172 ILE A C 1
ATOM 1298 O O . ILE A 1 172 ? 2.581 -7.099 12.224 1.00 93.81 172 ILE A O 1
ATOM 1302 N N . LYS A 1 173 ? 1.364 -8.975 12.540 1.00 82.94 173 LYS A N 1
ATOM 1303 C CA . LYS A 1 173 ? 2.058 -9.470 13.742 1.00 82.94 173 LYS A CA 1
ATOM 1304 C C . LYS A 1 173 ? 3.063 -10.564 13.408 1.00 82.94 173 LYS A C 1
ATOM 1306 O O . LYS A 1 173 ? 2.803 -11.317 12.444 1.00 82.94 173 LYS A O 1
#

Radius of gyration: 16.82 Å; Cα contacts (8 Å, |Δi|>4): 175; chains: 1; bounding box: 50×40×39 Å

pLDDT: mean 83.97, std 24.79, range [25.06, 98.81]

Secondary structure (DSSP, 8-state):
-------S-GGGTT----------------S----PPPSSPP-TT-EEEHHHHHTT--TTS-EEEEESS-HHHHHHHHHHHHTSPPPHHHHHHHHHHSEEEEEEHHHHHHSTTSGGGS-HHHHHHHHH-HHHHHHHHHHHHHHHHHHTT--HHHHHHHHHHHHHHHHHTTS--

Sequence (173 aa):
AEMKADAYHPAWKNYTGTDRGVGADVVKGDGAKASVPSKTAVQELEVDAQKNLKAREVVGDGLEHDHIPSFAALRTAKEAELGRPLTELETKTLYQNSTAVEVPRDVHIAGPTYGGKNTPAQIQQDAADLCGAVCRDTEALRANLNSRGYDSKLVDETVQKIVERNRNTGVIK

Foldseek 3Di:
DDDDDPDDPPVPVPDDPPPPDDDDDDDDDDDDDPPDQDPAADDALDKFFQQSNVVRHDPPPQKDWAFQLDLLLVQVLVCVVVVHHDDPVRSVVSNRGTMTTIHGPVLNCQFCCPDPNCDPVNSVVCNVPVVVSNVRRLVSSLVSCVVVPPDSVSSVVSSVSNVVSCVVVVSDD

Organism: NCBI:txid237306

Nearest PDB structures (foldseek):
  5abf-assembly2_B  TM=2.706E-01  e=8.317E-01  Bacteroides thetaiotaomicron
  5abh-assembly1_A  TM=2.718E-01  e=1.764E+00  Bacteroides thetaiotaomicron
  3wfq-assembly2_F  TM=3.016E-01  e=2.355E+00  synthetic construct
  7ou8-assembly1_AAA  TM=2.702E-01  e=3.332E+00  Bacteroides thetaiotaomicron VPI-5482
  7msa-assembly2_C  TM=3.018E-01  e=5.291E+00  Homo sapiens

Mean predicted aligned error: 9.72 Å